Protein AF-0000000074096814 (afdb_homodimer)

Secondary structure (DSSP, 8-state):
----------SS---EEETTT-BEE-HHHHHHHHT--EEETTTEEE-B-TTT-PBPPSS-SEEE-B--------/----------SS---EEETTT-BEE-HHHHHHHHT--EEETTTEEE-B-TTT-PBPPSS-SEEE-B----TT--

Structure (mmCIF, N/CA/C/O backbone):
data_AF-0000000074096814-model_v1
#
loop_
_entity.id
_entity.type
_entity.pdbx_description
1 polymer 'Pellino RING domain-containing protein'
#
loop_
_atom_site.group_PDB
_atom_site.id
_atom_site.type_symbol
_atom_site.label_atom_id
_atom_site.label_alt_id
_atom_site.label_comp_id
_atom_site.label_asym_id
_atom_site.label_entity_id
_atom_site.label_seq_id
_atom_site.pdbx_PDB_ins_code
_atom_site.Cartn_x
_atom_site.Cartn_y
_atom_site.Cartn_z
_atom_site.occupancy
_atom_site.B_iso_or_equiv
_atom_site.auth_seq_id
_atom_site.auth_comp_id
_atom_site.auth_asym_id
_atom_site.auth_atom_id
_atom_site.pdbx_PDB_model_num
ATOM 1 N N . MET A 1 1 ? 1.301 -31.391 -22.109 1 21.77 1 MET A N 1
ATOM 2 C CA . MET A 1 1 ? 1.752 -30.016 -22.344 1 21.77 1 MET A CA 1
ATOM 3 C C . MET A 1 1 ? 1.519 -29.141 -21.125 1 21.77 1 MET A C 1
ATOM 5 O O . MET A 1 1 ? 0.396 -28.703 -20.875 1 21.77 1 MET A O 1
ATOM 9 N N . GLY A 1 2 ? 1.841 -29.5 -19.906 1 29.66 2 GLY A N 1
ATOM 10 C CA . GLY A 1 2 ? 1.543 -28.953 -18.594 1 29.66 2 GLY A CA 1
ATOM 11 C C . GLY A 1 2 ? 1.81 -27.453 -18.484 1 29.66 2 GLY A C 1
ATOM 12 O O . GLY A 1 2 ? 2.914 -27 -18.781 1 29.66 2 GLY A O 1
ATOM 13 N N . MET A 1 3 ? 1.012 -26.656 -19.125 1 31.75 3 MET A N 1
ATOM 14 C CA . MET A 1 3 ? 1.218 -25.219 -19.312 1 31.75 3 MET A CA 1
ATOM 15 C C . MET A 1 3 ? 1.83 -24.594 -18.062 1 31.75 3 MET A C 1
ATOM 17 O O . MET A 1 3 ? 1.26 -24.688 -16.969 1 31.75 3 MET A O 1
ATOM 21 N N . GLU A 1 4 ? 3.107 -24.781 -17.859 1 36.09 4 GLU A N 1
ATOM 22 C CA . GLU A 1 4 ? 3.879 -24.047 -16.859 1 36.09 4 GLU A CA 1
ATOM 23 C C . GLU A 1 4 ? 3.293 -22.672 -16.625 1 36.09 4 GLU A C 1
ATOM 25 O O . GLU A 1 4 ? 3.131 -21.875 -17.562 1 36.09 4 GLU A O 1
ATOM 30 N N . SER A 1 5 ? 2.043 -22.547 -16.109 1 37.03 5 SER A N 1
ATOM 31 C CA . SER A 1 5 ? 1.564 -21.266 -15.609 1 37.03 5 SER A CA 1
ATOM 32 C C . SER A 1 5 ? 2.723 -20.312 -15.32 1 37.03 5 SER A C 1
ATOM 34 O O . SER A 1 5 ? 3.346 -20.391 -14.258 1 37.03 5 SER A O 1
ATOM 36 N N . SER A 1 6 ? 3.709 -20.297 -16.062 1 43.75 6 SER A N 1
ATOM 37 C CA . SER A 1 6 ? 4.812 -19.344 -16.062 1 43.75 6 SER A CA 1
ATOM 38 C C . SER A 1 6 ? 4.41 -18.031 -15.383 1 43.75 6 SER A C 1
ATOM 40 O O . SER A 1 6 ? 3.391 -17.438 -15.734 1 43.75 6 SER A O 1
ATOM 42 N N . PHE A 1 7 ? 4.43 -17.844 -14.07 1 50.66 7 PHE A N 1
ATOM 43 C CA . PHE A 1 7 ? 4.207 -16.703 -13.188 1 50.66 7 PHE A CA 1
ATOM 44 C C . PHE A 1 7 ? 4.367 -15.383 -13.953 1 50.66 7 PHE A C 1
ATOM 46 O O . PHE A 1 7 ? 5.395 -15.156 -14.594 1 50.66 7 PHE A O 1
ATOM 53 N N . HIS A 1 8 ? 3.312 -15.117 -14.719 1 63.88 8 HIS A N 1
ATOM 54 C CA . HIS A 1 8 ? 3.234 -13.82 -15.383 1 63.88 8 HIS A CA 1
ATOM 55 C C . HIS A 1 8 ? 3.943 -12.742 -14.57 1 63.88 8 HIS A C 1
ATOM 57 O O . HIS A 1 8 ? 3.293 -11.891 -13.961 1 63.88 8 HIS A O 1
ATOM 63 N N . LEU A 1 9 ? 5.023 -13.188 -14.117 1 67.06 9 LEU A N 1
ATOM 64 C CA . LEU A 1 9 ? 5.973 -12.18 -13.656 1 67.06 9 LEU A CA 1
ATOM 65 C C . LEU A 1 9 ? 6.715 -11.547 -14.828 1 67.06 9 LEU A C 1
ATOM 67 O O . LEU A 1 9 ? 7.242 -12.258 -15.688 1 67.06 9 LEU A O 1
ATOM 71 N N . ASP A 1 10 ? 6.254 -10.352 -15.133 1 75.38 10 ASP A N 1
ATOM 72 C CA . ASP A 1 10 ? 6.949 -9.633 -16.188 1 75.38 10 ASP A CA 1
ATOM 73 C C . ASP A 1 10 ? 8 -8.68 -15.625 1 75.38 10 ASP A C 1
ATOM 75 O O . ASP A 1 10 ? 8.125 -8.547 -14.406 1 75.38 10 ASP A O 1
ATOM 79 N N . SER A 1 11 ? 8.766 -8.227 -16.609 1 76.31 11 SER A N 1
ATOM 80 C CA . SER A 1 11 ? 9.891 -7.391 -16.219 1 76.31 11 SER A CA 1
ATOM 81 C C . SER A 1 11 ? 9.5 -5.918 -16.188 1 76.31 11 SER A C 1
ATOM 83 O O . SER A 1 11 ? 10.352 -5.039 -16.328 1 76.31 11 SER A O 1
ATOM 85 N N . GLY A 1 12 ? 8.352 -5.629 -16.062 1 83.19 12 GLY A N 1
ATOM 86 C CA . GLY A 1 12 ? 7.953 -4.23 -15.977 1 83.19 12 GLY A CA 1
ATOM 87 C C . GLY A 1 12 ? 8.375 -3.57 -14.68 1 83.19 12 GLY A C 1
ATOM 88 O O . GLY A 1 12 ? 8.977 -4.215 -13.812 1 83.19 12 GLY A O 1
ATOM 89 N N . ASP A 1 13 ? 8.031 -2.264 -14.641 1 88.56 13 ASP A N 1
ATOM 90 C CA . ASP A 1 13 ? 8.359 -1.51 -13.438 1 88.56 13 ASP A CA 1
ATOM 91 C C . ASP A 1 13 ? 7.641 -2.088 -12.219 1 88.56 13 ASP A C 1
ATOM 93 O O . ASP A 1 13 ? 6.477 -2.492 -12.312 1 88.56 13 ASP A O 1
ATOM 97 N N . LEU A 1 14 ? 8.328 -2.115 -11.195 1 91.25 14 LEU A N 1
ATOM 98 C CA . LEU A 1 14 ? 7.789 -2.623 -9.938 1 91.25 14 LEU A CA 1
ATOM 99 C C . LEU A 1 14 ? 7.109 -1.51 -9.141 1 91.25 14 LEU A C 1
ATOM 101 O O . LEU A 1 14 ? 7.555 -1.162 -8.047 1 91.25 14 LEU A O 1
ATOM 105 N N . ASP A 1 15 ? 5.887 -1.129 -9.68 1 94.56 15 ASP A N 1
ATOM 106 C CA . ASP A 1 15 ? 5.23 0.052 -9.125 1 94.56 15 ASP A CA 1
ATOM 107 C C . ASP A 1 15 ? 3.914 -0.319 -8.453 1 94.56 15 ASP A C 1
ATOM 109 O O . ASP A 1 15 ? 3.117 0.558 -8.109 1 94.56 15 ASP A O 1
ATOM 113 N N . TYR A 1 16 ? 3.717 -1.554 -8.297 1 97.25 16 TYR A N 1
ATOM 114 C CA . TYR A 1 16 ? 2.473 -1.986 -7.672 1 97.25 16 TYR A CA 1
ATOM 115 C C . TYR A 1 16 ? 2.74 -3.031 -6.594 1 97.25 16 TYR A C 1
ATOM 117 O O . TYR A 1 16 ? 3.781 -3.691 -6.605 1 97.25 16 TYR A O 1
ATOM 125 N N . ALA A 1 17 ? 1.787 -3.086 -5.715 1 97.75 17 ALA A N 1
ATOM 126 C CA . ALA A 1 17 ? 1.86 -4.121 -4.684 1 97.75 17 ALA A CA 1
ATOM 127 C C . ALA A 1 17 ? 0.526 -4.848 -4.539 1 97.75 17 ALA A C 1
ATOM 129 O O . ALA A 1 17 ? -0.537 -4.227 -4.625 1 97.75 17 ALA A O 1
ATOM 130 N N . PHE A 1 18 ? 0.622 -6.141 -4.305 1 97.62 18 PHE A N 1
ATOM 131 C CA . PHE A 1 18 ? -0.57 -6.898 -3.949 1 97.62 18 PHE A CA 1
ATOM 132 C C . PHE A 1 18 ? -1.119 -6.441 -2.602 1 97.62 18 PHE A C 1
ATOM 134 O O . PHE A 1 18 ? -0.354 -6.141 -1.685 1 97.62 18 PHE A O 1
ATOM 141 N N . ASN A 1 19 ? -2.322 -6.387 -2.533 1 98.25 19 ASN A N 1
ATOM 142 C CA . ASN A 1 19 ? -3.031 -6.004 -1.317 1 98.25 19 ASN A CA 1
ATOM 143 C C . ASN A 1 19 ? -3.801 -7.18 -0.72 1 98.25 19 ASN A C 1
ATOM 145 O O . ASN A 1 19 ? -4.656 -7.766 -1.382 1 98.25 19 ASN A O 1
ATOM 149 N N . PRO A 1 20 ? -3.473 -7.625 0.481 1 97 20 PRO A N 1
ATOM 150 C CA . PRO A 1 20 ? -2.824 -6.832 1.527 1 97 20 PRO A CA 1
ATOM 151 C C . PRO A 1 20 ? -1.395 -7.285 1.812 1 97 20 PRO A C 1
ATOM 153 O O . PRO A 1 20 ? -0.791 -6.855 2.799 1 97 20 PRO A O 1
ATOM 156 N N . CYS A 1 21 ? -0.814 -8.078 1.056 1 97 21 CYS A N 1
ATOM 157 C CA . CYS A 1 21 ? 0.394 -8.734 1.541 1 97 21 CYS A CA 1
ATOM 158 C C . CYS A 1 21 ? 1.624 -7.871 1.288 1 97 21 CYS A C 1
ATOM 160 O O . CYS A 1 21 ? 2.648 -8.031 1.955 1 97 21 CYS A O 1
ATOM 162 N N . GLY A 1 22 ? 1.553 -6.992 0.252 1 97.69 22 GLY A N 1
ATOM 163 C CA . GLY A 1 22 ? 2.639 -6.039 0.095 1 97.69 22 GLY A CA 1
ATOM 164 C C . GLY A 1 22 ? 3.682 -6.48 -0.914 1 97.69 22 GLY A C 1
ATOM 165 O O . GLY A 1 22 ? 4.605 -5.73 -1.229 1 97.69 22 GLY A O 1
ATOM 166 N N . HIS A 1 23 ? 3.523 -7.742 -1.505 1 96.81 23 HIS A N 1
ATOM 167 C CA . HIS A 1 23 ? 4.48 -8.117 -2.539 1 96.81 23 HIS A CA 1
ATOM 168 C C . HIS A 1 23 ? 4.402 -7.176 -3.734 1 96.81 23 HIS A C 1
ATOM 170 O O . HIS A 1 23 ? 3.32 -6.945 -4.277 1 96.81 23 HIS A O 1
ATOM 176 N N . VAL A 1 24 ? 5.59 -6.746 -4.191 1 96.88 24 VAL A N 1
ATOM 177 C CA . VAL A 1 24 ? 5.672 -5.738 -5.246 1 96.88 24 VAL A CA 1
ATOM 178 C C . VAL A 1 24 ? 5.816 -6.426 -6.602 1 96.88 24 VAL A C 1
ATOM 180 O O . VAL A 1 24 ? 6.516 -7.434 -6.727 1 96.88 24 VAL A O 1
ATOM 183 N N . ALA A 1 25 ? 5.113 -5.883 -7.559 1 95 25 ALA A N 1
ATOM 184 C CA . ALA A 1 25 ? 5.141 -6.445 -8.906 1 95 25 ALA A CA 1
ATOM 185 C C . ALA A 1 25 ? 4.785 -5.391 -9.945 1 95 25 ALA A C 1
ATOM 187 O O . ALA A 1 25 ? 4.504 -4.238 -9.602 1 95 25 ALA A O 1
ATOM 188 N N . SER A 1 26 ? 4.926 -5.801 -11.188 1 94.19 26 SER A N 1
ATOM 189 C CA . SER A 1 26 ? 4.535 -4.922 -12.281 1 94.19 26 SER A CA 1
ATOM 190 C C . SER A 1 26 ? 3.018 -4.82 -12.398 1 94.19 26 SER A C 1
ATOM 192 O O . SER A 1 26 ? 2.293 -5.66 -11.859 1 94.19 26 SER A O 1
ATOM 194 N N . LEU A 1 27 ? 2.568 -3.785 -13.055 1 96.38 27 LEU A N 1
ATOM 195 C CA . LEU A 1 27 ? 1.138 -3.631 -13.297 1 96.38 27 LEU A CA 1
ATOM 196 C C . LEU A 1 27 ? 0.565 -4.875 -13.969 1 96.38 27 LEU A C 1
ATOM 198 O O . LEU A 1 27 ? -0.496 -5.363 -13.578 1 96.38 27 LEU A O 1
ATOM 202 N N . ASN A 1 28 ? 1.248 -5.379 -14.938 1 94.44 28 ASN A N 1
ATOM 203 C CA . ASN A 1 28 ? 0.763 -6.547 -15.664 1 94.44 28 ASN A CA 1
ATOM 204 C C . ASN A 1 28 ? 0.609 -7.758 -14.75 1 94.44 28 ASN A C 1
ATOM 206 O O . ASN A 1 28 ? -0.396 -8.469 -14.812 1 94.44 28 ASN A O 1
ATOM 210 N N . THR A 1 29 ? 1.528 -7.992 -13.945 1 94.19 29 THR A N 1
ATOM 211 C CA . THR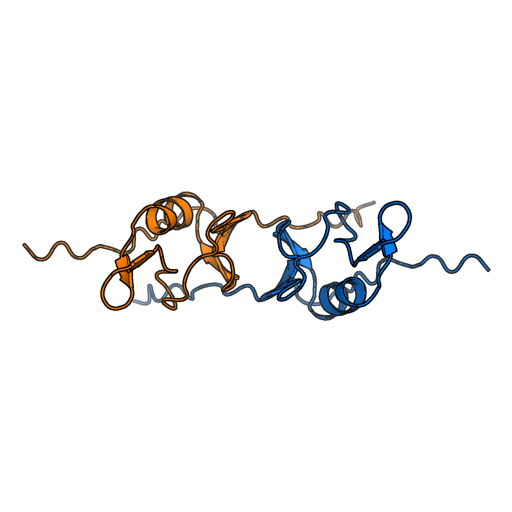 A 1 29 ? 1.536 -9.133 -13.031 1 94.19 29 THR A CA 1
ATOM 212 C C . THR A 1 29 ? 0.395 -9.031 -12.023 1 94.19 29 THR A C 1
ATOM 214 O O . THR A 1 29 ? -0.364 -9.984 -11.844 1 94.19 29 THR A O 1
ATOM 217 N N . VAL A 1 30 ? 0.224 -7.883 -11.43 1 96.56 30 VAL A N 1
ATOM 218 C CA . VAL A 1 30 ? -0.814 -7.777 -10.414 1 96.56 30 VAL A CA 1
ATOM 219 C C . VAL A 1 30 ? -2.191 -7.891 -11.062 1 96.56 30 VAL A C 1
ATOM 221 O O . VAL A 1 30 ? -3.113 -8.469 -10.477 1 96.56 30 VAL A O 1
ATOM 224 N N . ARG A 1 31 ? -2.33 -7.289 -12.172 1 96.44 31 ARG A N 1
ATOM 225 C CA . ARG A 1 31 ? -3.607 -7.367 -12.875 1 96.44 31 ARG A CA 1
ATOM 226 C C . ARG A 1 31 ? -3.939 -8.812 -13.25 1 96.44 31 ARG A C 1
ATOM 228 O O . ARG A 1 31 ? -5.078 -9.25 -13.086 1 96.44 31 ARG A O 1
ATOM 235 N N . PHE A 1 32 ? -3.031 -9.477 -13.75 1 94.88 32 PHE A N 1
ATOM 236 C CA . PHE A 1 32 ? -3.23 -10.852 -14.172 1 94.88 32 PHE A CA 1
ATOM 237 C C . PHE A 1 32 ? -3.678 -11.719 -13 1 94.88 32 PHE A C 1
ATOM 239 O O . PHE A 1 32 ? -4.738 -12.352 -13.055 1 94.88 32 PHE A O 1
ATOM 246 N N . TRP A 1 33 ? -2.969 -11.742 -12 1 94.94 33 TRP A N 1
ATOM 247 C CA . TRP A 1 33 ? -3.197 -12.633 -10.867 1 94.94 33 TRP A CA 1
ATOM 248 C C . TRP A 1 33 ? -4.449 -12.227 -10.094 1 94.94 33 TRP A C 1
ATOM 250 O O . TRP A 1 33 ? -5.066 -13.047 -9.422 1 94.94 33 TRP A O 1
ATOM 260 N N . SER A 1 34 ? -4.789 -10.945 -10.141 1 96.19 34 SER A N 1
ATOM 261 C CA . SER A 1 34 ? -5.988 -10.492 -9.438 1 96.19 34 SER A CA 1
ATOM 262 C C . SER A 1 34 ? 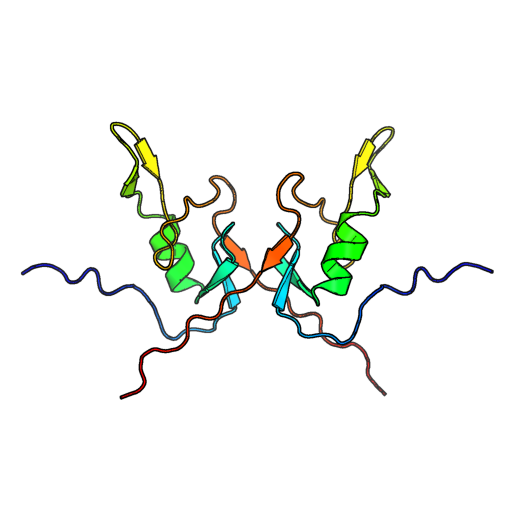-7.254 -10.961 -10.148 1 96.19 34 SER A C 1
ATOM 264 O O . SER A 1 34 ? -8.344 -10.898 -9.586 1 96.19 34 SER A O 1
ATOM 266 N N . ARG A 1 35 ? -7.148 -11.43 -11.312 1 94.19 35 ARG A N 1
ATOM 267 C CA . ARG A 1 35 ? -8.312 -11.789 -12.109 1 94.19 35 ARG A CA 1
ATOM 268 C C . ARG A 1 35 ? -8.477 -13.305 -12.203 1 94.19 35 ARG A C 1
ATOM 270 O O . ARG A 1 35 ? -9.453 -13.797 -12.766 1 94.19 35 ARG A O 1
ATOM 277 N N . ILE A 1 36 ? -7.535 -14.031 -11.68 1 90.19 36 ILE A N 1
ATOM 278 C CA . ILE A 1 36 ? -7.57 -15.492 -11.75 1 90.19 36 ILE A CA 1
ATOM 279 C C . ILE A 1 36 ? -8.008 -16.062 -10.406 1 90.19 36 ILE A C 1
ATOM 281 O O . ILE A 1 36 ? -7.234 -16.078 -9.453 1 90.19 36 ILE A O 1
ATOM 285 N N . PRO A 1 37 ? -9.273 -16.453 -10.359 1 86.88 37 PRO A N 1
ATOM 286 C CA . PRO A 1 37 ? -9.711 -17.078 -9.109 1 86.88 37 PRO A CA 1
ATOM 287 C C . PRO A 1 37 ? -9.188 -18.5 -8.945 1 86.88 37 PRO A C 1
ATOM 289 O O . PRO A 1 37 ? -9.172 -19.281 -9.906 1 86.88 37 PRO A O 1
ATOM 292 N N . LEU A 1 38 ? -8.594 -18.781 -7.879 1 85.62 38 LEU A N 1
ATOM 293 C CA . LEU A 1 38 ? -8.133 -20.109 -7.516 1 85.62 38 LEU A CA 1
ATOM 294 C C . LEU A 1 38 ? -9 -20.703 -6.414 1 85.62 38 LEU A C 1
ATOM 296 O O . LEU A 1 38 ? -9.609 -19.969 -5.633 1 85.62 38 LEU A O 1
ATOM 300 N N . PRO A 1 39 ? -9.203 -22.031 -6.504 1 83.81 39 PRO A N 1
ATOM 301 C CA . PRO A 1 39 ? -10.016 -22.641 -5.457 1 83.81 39 PRO A CA 1
ATOM 302 C C . PRO A 1 39 ? -9.484 -22.375 -4.055 1 83.81 39 PRO A C 1
ATOM 304 O O . PRO A 1 39 ? -8.273 -22.453 -3.822 1 83.81 39 PRO A O 1
ATOM 307 N N . HIS A 1 40 ? -10.375 -21.734 -3.391 1 79.06 40 HIS A N 1
ATOM 308 C CA . HIS A 1 40 ? -10.086 -21.531 -1.976 1 79.06 40 HIS A CA 1
ATOM 309 C C . HIS A 1 40 ? -11.055 -22.328 -1.099 1 79.06 40 HIS A C 1
ATOM 311 O O . HIS A 1 40 ? -12.266 -22.094 -1.142 1 79.06 40 HIS A O 1
ATOM 317 N N . GLY A 1 41 ? -10.484 -23.25 -0.371 1 76.25 41 GLY A N 1
ATOM 318 C CA . GLY A 1 41 ? -11.367 -24.125 0.392 1 76.25 41 GLY A CA 1
ATOM 319 C C . GLY A 1 41 ? -12.242 -25 -0.483 1 76.25 41 GLY A C 1
ATOM 320 O O . GLY A 1 41 ? -11.797 -25.5 -1.514 1 76.25 41 GLY A O 1
ATOM 321 N N . THR A 1 42 ? -13.461 -25.328 -0.068 1 79.62 42 THR A N 1
ATOM 322 C CA . THR A 1 42 ? -14.297 -26.312 -0.737 1 79.62 42 THR A CA 1
ATOM 323 C C . THR A 1 42 ? -15.242 -25.641 -1.729 1 79.62 42 THR A C 1
ATOM 325 O O . THR A 1 42 ? -15.547 -26.203 -2.781 1 79.62 42 THR A O 1
ATOM 328 N N . ASN A 1 43 ? -15.562 -24.469 -1.543 1 83.31 43 ASN A N 1
ATOM 329 C CA . ASN A 1 43 ? -16.609 -23.953 -2.41 1 83.31 43 ASN A CA 1
ATOM 330 C C . ASN A 1 43 ? -16.359 -22.5 -2.781 1 83.31 43 ASN A C 1
ATOM 332 O O . ASN A 1 43 ? -17.297 -21.75 -3.096 1 83.31 43 ASN A O 1
ATOM 336 N N . SER A 1 44 ? -15.086 -22.078 -2.521 1 83.44 44 SER A N 1
ATOM 337 C CA . SER A 1 44 ? -14.875 -20.672 -2.855 1 83.44 44 SER A CA 1
ATOM 338 C C . SER A 1 44 ? -13.688 -20.5 -3.797 1 83.44 44 SER A C 1
ATOM 340 O O . SER A 1 44 ? -12.75 -21.312 -3.777 1 83.44 44 SER A O 1
ATOM 342 N N . PHE A 1 45 ? -13.875 -19.516 -4.734 1 89.38 45 PHE A N 1
ATOM 343 C CA . PHE A 1 45 ? -12.828 -19.141 -5.68 1 89.38 45 PHE A CA 1
ATOM 344 C C . PHE A 1 45 ? -12.422 -17.688 -5.496 1 89.38 45 PHE A C 1
ATOM 346 O O . PHE A 1 45 ? -13.25 -16.781 -5.625 1 89.38 45 PHE A O 1
ATOM 353 N N . HIS A 1 46 ? -11.141 -17.516 -5.105 1 92.44 46 HIS A N 1
ATOM 354 C CA . HIS A 1 46 ? -10.648 -16.156 -4.887 1 92.44 46 HIS A CA 1
ATOM 355 C C . HIS A 1 46 ? -9.25 -15.977 -5.461 1 92.44 46 HIS A C 1
ATOM 357 O O . HIS A 1 46 ? -8.461 -16.922 -5.496 1 92.44 46 HIS A O 1
ATOM 363 N N . PRO A 1 47 ? -8.953 -14.82 -5.867 1 95.88 47 PRO A N 1
ATOM 364 C CA . PRO A 1 47 ? -7.566 -14.562 -6.266 1 95.88 47 PRO A CA 1
ATOM 365 C C . PRO A 1 47 ? -6.613 -14.492 -5.074 1 95.88 47 PRO A C 1
ATOM 367 O O . PRO A 1 47 ? -7.02 -14.109 -3.975 1 95.88 47 PRO A O 1
ATOM 370 N N . VAL A 1 48 ? -5.363 -14.922 -5.363 1 95.44 48 VAL A N 1
ATOM 371 C CA . VAL A 1 48 ? -4.34 -14.922 -4.324 1 95.44 48 VAL A CA 1
ATOM 372 C C . VAL A 1 48 ? -3.064 -14.273 -4.855 1 95.44 48 VAL A C 1
ATOM 374 O O . VAL A 1 48 ? -2.842 -14.227 -6.066 1 95.44 48 VAL A O 1
ATOM 377 N N . CYS A 1 49 ? -2.279 -13.727 -3.967 1 95.56 49 CYS A N 1
ATOM 378 C CA . CYS A 1 49 ? -0.931 -13.32 -4.348 1 95.56 49 CYS A CA 1
ATOM 379 C C . CYS A 1 49 ? -0.104 -14.523 -4.785 1 95.56 49 CYS A C 1
ATOM 381 O O . CYS A 1 49 ? -0.027 -15.523 -4.07 1 95.56 49 CYS A O 1
ATOM 383 N N . PRO A 1 50 ? 0.575 -14.531 -5.91 1 92.5 50 PRO A N 1
ATOM 384 C CA . PRO A 1 50 ? 1.349 -15.68 -6.387 1 92.5 50 PRO A CA 1
ATOM 385 C C . PRO A 1 50 ? 2.643 -15.883 -5.602 1 92.5 50 PRO A C 1
ATOM 387 O O . PRO A 1 50 ? 3.291 -16.922 -5.734 1 92.5 50 PRO A O 1
ATOM 390 N N . PHE A 1 51 ? 2.943 -14.938 -4.734 1 92.44 51 PHE A N 1
ATOM 391 C CA . PHE A 1 51 ? 4.242 -15.023 -4.074 1 92.44 51 PHE A CA 1
ATOM 392 C C . PHE A 1 51 ? 4.094 -15.555 -2.654 1 92.44 51 PHE A C 1
ATOM 394 O O . PHE A 1 51 ? 5.043 -16.109 -2.09 1 92.44 51 PHE A O 1
ATOM 401 N N . CYS A 1 52 ? 2.844 -15.422 -2.08 1 93.62 52 CYS A N 1
ATOM 402 C CA . CYS A 1 52 ? 2.691 -15.875 -0.701 1 93.62 52 CYS A CA 1
ATOM 403 C C . CYS A 1 52 ? 1.359 -16.594 -0.505 1 93.62 52 CYS A C 1
ATOM 405 O O . CYS A 1 52 ? 1.075 -17.094 0.582 1 93.62 52 CYS A O 1
ATOM 407 N N . THR A 1 53 ? 0.434 -16.547 -1.444 1 92.69 53 THR A N 1
ATOM 408 C CA . THR A 1 53 ? -0.846 -17.234 -1.481 1 92.69 53 THR A CA 1
ATOM 409 C C . THR A 1 53 ? -1.85 -16.578 -0.54 1 92.69 53 THR A C 1
ATOM 411 O O . THR A 1 53 ? -2.871 -17.172 -0.196 1 92.69 53 THR A O 1
ATOM 414 N N . THR A 1 54 ? -1.521 -15.398 -0.068 1 94.31 54 THR A N 1
ATOM 415 C CA . THR A 1 54 ? -2.508 -14.641 0.692 1 94.31 54 THR A CA 1
ATOM 416 C C . THR A 1 54 ? -3.701 -14.273 -0.185 1 94.31 54 THR A C 1
ATOM 418 O O . THR A 1 54 ? -3.531 -13.875 -1.34 1 94.31 54 THR A O 1
ATOM 421 N N . LEU A 1 55 ? -4.898 -14.383 0.386 1 95.25 55 LEU A N 1
ATOM 422 C CA . LEU A 1 55 ? -6.094 -13.922 -0.313 1 95.25 55 LEU A CA 1
ATOM 423 C C . LEU A 1 55 ? -6.023 -12.422 -0.574 1 95.25 55 LEU A C 1
ATOM 425 O O . LEU A 1 55 ? -5.723 -11.641 0.333 1 95.25 55 LEU A O 1
ATOM 429 N N . LEU A 1 56 ? -6.348 -12.086 -1.772 1 96.75 56 LEU A N 1
ATOM 430 C CA . LEU A 1 56 ? -6.309 -10.664 -2.109 1 96.75 56 LEU A CA 1
ATOM 431 C C . LEU A 1 56 ? -7.59 -9.969 -1.662 1 96.75 56 LEU A C 1
ATOM 433 O O . LEU A 1 56 ? -8.656 -10.586 -1.613 1 96.75 56 LEU A O 1
ATOM 437 N N . ALA A 1 57 ? -7.391 -8.703 -1.343 1 95.56 57 ALA A N 1
ATOM 438 C CA . ALA A 1 57 ? -8.57 -7.902 -1.015 1 95.56 57 ALA A CA 1
ATOM 439 C C . ALA A 1 57 ? -9.555 -7.879 -2.176 1 95.56 57 ALA A C 1
ATOM 441 O O . ALA A 1 57 ? -9.164 -7.711 -3.332 1 95.56 57 ALA A O 1
ATOM 442 N N . THR A 1 58 ? -10.797 -7.953 -1.877 1 92.62 58 THR A N 1
ATOM 443 C CA . THR A 1 58 ? -11.836 -8.102 -2.885 1 92.62 58 THR A CA 1
ATOM 444 C C . THR A 1 58 ? -12.016 -6.809 -3.674 1 92.62 58 THR A C 1
ATOM 446 O O . THR A 1 58 ? -12.062 -6.828 -4.906 1 92.62 58 THR A O 1
ATOM 449 N N . GLU A 1 59 ? -12.07 -5.656 -3.094 1 93.94 59 GLU A N 1
ATOM 450 C CA . GLU A 1 59 ? -12.367 -4.398 -3.771 1 93.94 59 GLU A CA 1
ATOM 451 C C . GLU A 1 59 ? -11.109 -3.791 -4.383 1 93.94 59 GLU A C 1
ATOM 453 O O . GLU A 1 59 ? -11.172 -3.148 -5.434 1 93.94 59 GLU A O 1
ATOM 458 N N . LYS A 1 60 ? -9.93 -3.967 -3.705 1 97.31 60 LYS A N 1
ATOM 459 C CA . LYS A 1 60 ? -8.664 -3.387 -4.145 1 97.31 60 LYS A CA 1
ATOM 460 C C . LYS A 1 60 ? -7.516 -4.379 -3.986 1 97.31 60 LYS A C 1
ATOM 462 O O . LYS A 1 60 ? -6.742 -4.297 -3.029 1 97.31 60 LYS A O 1
ATOM 467 N N . PRO A 1 61 ? -7.438 -5.273 -4.941 1 97.81 61 PRO A N 1
ATOM 468 C CA . PRO A 1 61 ? -6.508 -6.395 -4.789 1 97.81 61 PRO A CA 1
ATOM 469 C C . PRO A 1 61 ? -5.051 -5.977 -4.961 1 97.81 61 PRO A C 1
ATOM 471 O O . PRO A 1 61 ? -4.145 -6.766 -4.68 1 97.81 61 PRO A O 1
ATOM 474 N N . TYR A 1 62 ? -4.855 -4.77 -5.438 1 98.06 62 TYR A N 1
ATOM 475 C CA . TYR A 1 62 ? -3.514 -4.211 -5.547 1 98.06 62 TYR A CA 1
ATOM 476 C C . TYR A 1 62 ? -3.549 -2.688 -5.477 1 98.06 62 TYR A C 1
ATOM 478 O O . TYR A 1 62 ? -4.605 -2.076 -5.652 1 98.06 62 TYR A O 1
ATOM 486 N N . VAL A 1 63 ? -2.379 -2.105 -5.16 1 98.12 63 VAL A N 1
ATOM 487 C CA . VAL A 1 63 ? -2.283 -0.653 -5.039 1 98.12 63 VAL A CA 1
ATOM 488 C C . VAL A 1 63 ? -1.075 -0.148 -5.824 1 98.12 63 VAL A C 1
ATOM 490 O O . VAL A 1 63 ? -0.073 -0.854 -5.957 1 98.12 63 VAL A O 1
ATOM 493 N N . ARG A 1 64 ? -1.254 1.026 -6.32 1 98.06 64 ARG A N 1
ATOM 494 C CA . ARG A 1 64 ? -0.101 1.704 -6.902 1 98.06 64 ARG A CA 1
ATOM 495 C C . ARG A 1 64 ? 0.768 2.338 -5.824 1 98.06 64 ARG A C 1
ATOM 497 O O . ARG A 1 64 ? 0.254 2.961 -4.895 1 98.06 64 ARG A O 1
ATOM 504 N N . LEU A 1 65 ? 2.057 2.135 -6.012 1 96.94 65 LEU A N 1
ATOM 505 C CA . LEU A 1 65 ? 2.988 2.748 -5.07 1 96.94 65 LEU A CA 1
ATOM 506 C C . LEU A 1 65 ? 3.334 4.172 -5.496 1 96.94 65 LEU A C 1
ATOM 508 O O . LEU A 1 65 ? 3.637 4.418 -6.664 1 96.94 65 LEU A O 1
ATOM 512 N N . ILE A 1 66 ? 3.23 5.074 -4.551 1 95.75 66 ILE A N 1
ATOM 513 C CA . ILE A 1 66 ? 3.508 6.48 -4.824 1 95.75 66 ILE A CA 1
ATOM 514 C C . ILE A 1 66 ? 4.676 6.953 -3.961 1 95.75 66 ILE A C 1
ATOM 516 O O . ILE A 1 66 ? 4.559 7.027 -2.736 1 95.75 66 ILE A O 1
ATOM 520 N N . PHE A 1 67 ? 5.793 7.191 -4.648 1 90 67 PHE A N 1
ATOM 521 C CA . PHE A 1 67 ? 6.988 7.66 -3.955 1 90 67 PHE A CA 1
ATOM 522 C C . PHE A 1 67 ? 7.023 9.188 -3.912 1 90 67 PHE A C 1
ATOM 524 O O . PHE A 1 67 ? 6.805 9.844 -4.93 1 90 67 PHE A O 1
ATOM 531 N N . GLN A 1 68 ? 6.812 9.695 -2.77 1 73.31 68 GLN A N 1
ATOM 532 C CA . GLN A 1 68 ? 6.781 11.148 -2.623 1 73.31 68 GLN A CA 1
ATOM 533 C C . GLN A 1 68 ? 8.109 11.773 -3.033 1 73.31 68 GLN A C 1
ATOM 535 O O . GLN A 1 68 ? 9.172 11.211 -2.758 1 73.31 68 GLN A O 1
ATOM 540 N N . ASP A 1 69 ? 8.07 12.523 -4.098 1 61.41 69 ASP A N 1
ATOM 541 C CA . ASP A 1 69 ? 9.25 13.281 -4.488 1 61.41 69 ASP A CA 1
ATOM 542 C C . ASP A 1 69 ? 9.742 14.164 -3.342 1 61.41 69 ASP A C 1
ATOM 544 O O . ASP A 1 69 ? 8.953 14.586 -2.494 1 61.41 69 ASP A O 1
ATOM 548 N N . HIS A 1 70 ? 10.898 13.836 -2.764 1 49.66 70 HIS A N 1
ATOM 549 C CA . HIS A 1 70 ? 11.523 14.789 -1.854 1 49.66 70 HIS A CA 1
ATOM 550 C C . HIS A 1 70 ? 11.328 16.219 -2.348 1 49.66 70 HIS A C 1
ATOM 552 O O . HIS A 1 70 ? 11.703 16.547 -3.475 1 49.66 70 HIS A O 1
ATOM 558 N N . LEU A 1 71 ? 10.312 16.781 -2.293 1 41.69 71 LEU A N 1
ATOM 559 C CA . LEU A 1 71 ? 10.453 18.219 -2.469 1 41.69 71 LEU A CA 1
ATOM 560 C C . LEU A 1 71 ? 11.531 18.781 -1.545 1 41.69 71 LEU A C 1
ATOM 562 O O . LEU A 1 71 ? 11.305 19.766 -0.852 1 41.69 71 LEU A O 1
ATOM 566 N N . PHE A 1 72 ? 12.469 18.047 -0.968 1 38.97 72 PHE A N 1
ATOM 567 C CA . PHE A 1 72 ? 13.516 18.906 -0.414 1 38.97 72 PHE A CA 1
ATOM 568 C C . PHE A 1 72 ? 14.211 19.688 -1.515 1 38.97 72 PHE A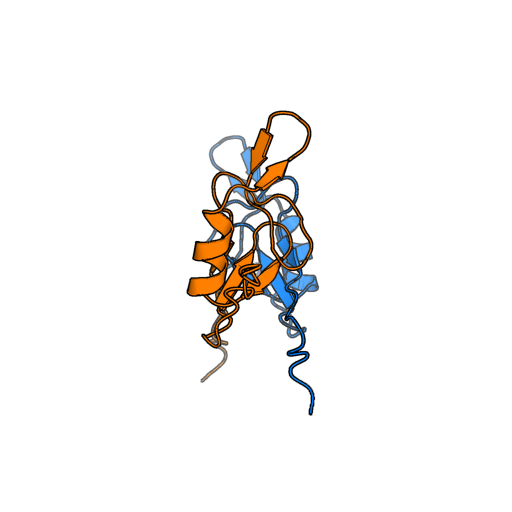 C 1
ATOM 570 O O . PHE A 1 72 ? 15.117 19.188 -2.176 1 38.97 72 PHE A O 1
ATOM 577 N N . ASP A 1 73 ? 13.766 20.188 -2.514 1 30.11 73 ASP A N 1
ATOM 578 C CA . ASP A 1 73 ? 14.703 20.984 -3.299 1 30.11 73 ASP A CA 1
ATOM 579 C C . ASP A 1 73 ? 15.57 21.859 -2.396 1 30.11 73 ASP A C 1
ATOM 581 O O . ASP A 1 73 ? 15.195 22.141 -1.257 1 30.11 73 ASP A O 1
ATOM 585 N N . ASN A 1 74 ? 16.641 22.812 -3.123 1 26.81 74 ASN A N 1
ATOM 586 C CA . ASN A 1 74 ? 17.594 23.891 -2.848 1 26.81 74 ASN A CA 1
ATOM 587 C C . ASN A 1 74 ? 17.016 24.906 -1.882 1 26.81 74 ASN A C 1
ATOM 589 O O . ASN A 1 74 ? 15.875 25.359 -2.057 1 26.81 74 ASN A O 1
ATOM 593 N N . MET B 1 1 ? 2.639 29.203 19.344 1 21.28 1 MET B N 1
ATOM 594 C CA . MET B 1 1 ? 3.621 28.156 19.109 1 21.28 1 MET B CA 1
ATOM 595 C C . MET B 1 1 ? 3.059 27.094 18.172 1 21.28 1 MET B C 1
ATOM 597 O O . MET B 1 1 ? 2.268 26.25 18.594 1 21.28 1 MET B O 1
ATOM 601 N N . GLY B 1 2 ? 2.449 27.359 17.062 1 29.5 2 GLY B N 1
ATOM 602 C CA . GLY B 1 2 ? 1.677 26.562 16.109 1 29.5 2 GLY B CA 1
ATOM 603 C C . GLY B 1 2 ? 2.367 25.281 15.719 1 29.5 2 GLY B C 1
ATOM 604 O O . GLY B 1 2 ? 3.492 25.297 15.211 1 29.5 2 GLY B O 1
ATOM 605 N N . MET B 1 3 ? 2.49 24.375 16.609 1 31.98 3 MET B N 1
ATOM 606 C CA . MET B 1 3 ? 3.283 23.156 16.453 1 31.98 3 MET B CA 1
ATOM 607 C C . MET B 1 3 ? 3.168 22.609 15.031 1 31.98 3 MET B C 1
ATOM 609 O O . MET B 1 3 ? 2.068 22.312 14.57 1 31.98 3 MET B O 1
ATOM 613 N N . GLU B 1 4 ? 3.84 23.25 14.125 1 35.78 4 GLU B N 1
ATOM 614 C CA . GLU B 1 4 ? 4.039 22.719 12.781 1 35.78 4 GLU B CA 1
ATOM 615 C C . GLU B 1 4 ? 4.078 21.188 12.797 1 35.78 4 GLU B C 1
ATOM 617 O O . GLU B 1 4 ? 4.875 20.594 13.523 1 35.78 4 GLU B O 1
ATOM 622 N N . SER B 1 5 ? 2.967 20.531 13.172 1 37.25 5 SER B N 1
ATOM 623 C CA . SER B 1 5 ? 2.877 19.094 12.961 1 37.25 5 SER B CA 1
ATOM 624 C C . SER B 1 5 ? 3.883 18.625 11.914 1 37.25 5 SER B C 1
ATOM 626 O O . SER B 1 5 ? 3.652 18.781 10.711 1 37.25 5 SER B O 1
ATOM 628 N N . SER B 1 6 ? 5.016 19.109 11.93 1 43.62 6 SER B N 1
ATOM 629 C CA . SER B 1 6 ? 6.164 18.641 11.156 1 43.62 6 SER B CA 1
ATOM 630 C C . SER B 1 6 ? 5.98 17.188 10.719 1 43.62 6 SER B C 1
ATOM 632 O O . SER B 1 6 ? 5.695 16.312 11.539 1 43.62 6 SER B O 1
ATOM 634 N N . PHE B 1 7 ? 5.262 16.859 9.633 1 50.56 7 PHE B N 1
ATOM 635 C CA . PHE B 1 7 ? 5.039 15.594 8.945 1 50.56 7 PHE B CA 1
ATOM 636 C C . PHE B 1 7 ? 6.129 14.586 9.289 1 50.56 7 PHE B C 1
ATOM 638 O O . PHE B 1 7 ? 7.32 14.875 9.133 1 50.56 7 PHE B O 1
ATOM 645 N N . HIS B 1 8 ? 5.992 14.086 10.484 1 63.81 8 HIS B N 1
ATOM 646 C CA . HIS B 1 8 ? 6.871 12.992 10.883 1 63.81 8 HIS B CA 1
ATOM 647 C C . HIS B 1 8 ? 7.27 12.141 9.68 1 63.81 8 HIS B C 1
ATOM 649 O O . HIS B 1 8 ? 6.762 11.031 9.508 1 63.81 8 HIS B O 1
ATOM 655 N N . LEU B 1 9 ? 7.535 12.891 8.703 1 67.06 9 LEU B N 1
ATOM 656 C CA . LEU B 1 9 ? 8.273 12.258 7.613 1 67.06 9 LEU B CA 1
ATOM 657 C C . LEU B 1 9 ? 9.75 12.141 7.953 1 67.06 9 LEU B C 1
ATOM 659 O O . LEU B 1 9 ? 10.375 13.109 8.383 1 67.06 9 LEU B O 1
ATOM 663 N N . ASP B 1 10 ? 10.117 10.914 8.297 1 75.56 10 ASP B N 1
ATOM 664 C CA . ASP B 1 10 ? 11.531 10.688 8.578 1 75.56 10 ASP B CA 1
ATOM 665 C C . ASP B 1 10 ? 12.25 10.141 7.344 1 75.56 10 ASP B C 1
ATOM 667 O O . ASP B 1 10 ? 11.625 9.906 6.309 1 75.56 10 ASP B O 1
ATOM 671 N N . SER B 1 11 ? 13.562 10.148 7.555 1 76.38 11 SER B N 1
ATOM 672 C CA . SER B 1 11 ? 14.414 9.758 6.434 1 76.38 11 SER B CA 1
ATOM 673 C C . SER B 1 11 ? 14.688 8.258 6.441 1 76.38 11 SER B C 1
ATOM 675 O O . SER B 1 11 ? 15.695 7.801 5.902 1 76.38 11 SER B O 1
ATOM 677 N N . GLY B 1 12 ? 13.938 7.555 7.039 1 83.25 12 GLY B N 1
ATOM 678 C CA . GLY B 1 12 ? 14.148 6.117 7.027 1 83.25 12 GLY B CA 1
ATOM 679 C C . GLY B 1 12 ? 13.875 5.484 5.676 1 83.25 12 GLY B C 1
ATOM 680 O O . GLY B 1 12 ? 13.5 6.176 4.723 1 83.25 12 GLY B O 1
ATOM 681 N N . ASP B 1 13 ? 14.125 4.133 5.656 1 88.62 13 ASP B N 1
ATOM 682 C CA . ASP B 1 1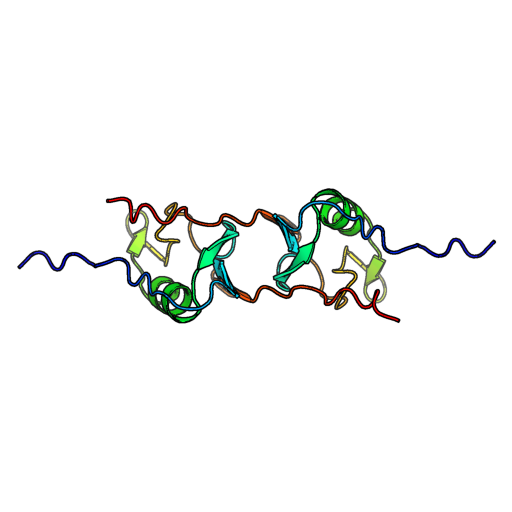3 ? 13.883 3.389 4.426 1 88.62 13 ASP B CA 1
ATOM 683 C C . ASP B 1 13 ? 12.406 3.467 4.02 1 88.62 13 ASP B C 1
ATOM 685 O O . ASP B 1 13 ? 11.523 3.406 4.871 1 88.62 13 ASP B O 1
ATOM 689 N N . LEU B 1 14 ? 12.227 3.629 2.809 1 91.31 14 LEU B N 1
ATOM 690 C CA . LEU B 1 14 ? 10.883 3.703 2.248 1 91.31 14 LEU B CA 1
ATOM 691 C C . LEU B 1 14 ? 10.359 2.312 1.909 1 91.31 14 LEU B C 1
ATOM 693 O O . LEU B 1 14 ? 10.117 2.002 0.739 1 91.31 14 LEU B O 1
ATOM 697 N N . ASP B 1 15 ? 10 1.537 3.018 1 94.75 15 ASP B N 1
ATOM 698 C CA . ASP B 1 15 ? 9.664 0.126 2.848 1 94.75 15 ASP B CA 1
ATOM 699 C C . ASP B 1 15 ? 8.203 -0.135 3.195 1 94.75 15 ASP B C 1
ATOM 701 O O . ASP B 1 15 ? 7.781 -1.288 3.303 1 94.75 15 ASP B O 1
ATOM 705 N N . TYR B 1 16 ? 7.5 0.934 3.377 1 97.25 16 TYR B N 1
ATOM 706 C CA . TYR B 1 16 ? 6.094 0.759 3.734 1 97.25 16 TYR B CA 1
ATOM 707 C C . TYR B 1 16 ? 5.199 1.66 2.891 1 97.25 16 TYR B C 1
ATOM 709 O O . TYR B 1 16 ? 5.66 2.664 2.342 1 97.25 16 TYR B O 1
ATOM 717 N N . ALA B 1 17 ? 3.98 1.195 2.816 1 97.75 17 ALA B N 1
ATOM 718 C CA . ALA B 1 17 ? 2.988 2.018 2.129 1 97.75 17 ALA B CA 1
ATOM 719 C C . ALA B 1 17 ? 1.715 2.15 2.959 1 97.75 17 ALA B C 1
ATOM 721 O O . ALA B 1 17 ? 1.282 1.189 3.6 1 97.75 17 ALA B O 1
ATOM 722 N N . PHE B 1 18 ? 1.134 3.33 2.908 1 97.62 18 PHE B N 1
ATOM 723 C CA . PHE B 1 18 ? -0.189 3.516 3.492 1 97.62 18 PHE B CA 1
ATOM 724 C C . PHE B 1 18 ? -1.232 2.695 2.74 1 97.62 18 PHE B C 1
ATOM 726 O O . PHE B 1 18 ? -1.173 2.582 1.514 1 97.62 18 PHE B O 1
ATOM 733 N N . ASN B 1 19 ? -2.086 2.164 3.422 1 98.25 19 ASN B N 1
ATOM 734 C CA . ASN B 1 19 ? -3.186 1.37 2.885 1 98.25 19 ASN B CA 1
ATOM 735 C C . ASN B 1 19 ? -4.527 2.068 3.08 1 98.25 19 ASN B C 1
ATOM 737 O O . ASN B 1 19 ? -4.914 2.373 4.211 1 98.25 19 ASN B O 1
ATOM 741 N N . PRO B 1 20 ? -5.223 2.439 2 1 96.94 20 PRO B N 1
ATOM 742 C CA . PRO B 1 20 ? -5.133 1.813 0.68 1 96.94 20 PRO B CA 1
ATOM 743 C C . PRO B 1 20 ? -4.516 2.736 -0.37 1 96.94 20 PRO B C 1
ATOM 745 O O . PRO B 1 20 ? -4.562 2.436 -1.565 1 96.94 20 PRO B O 1
ATOM 748 N N . CYS B 1 21 ? -3.938 3.795 -0.016 1 97 21 CYS B N 1
ATOM 749 C CA . CYS B 1 21 ? -3.672 4.789 -1.051 1 97 21 CYS B CA 1
ATOM 750 C C . CYS B 1 21 ? -2.346 4.508 -1.749 1 97 21 CYS B C 1
ATOM 752 O O . CYS B 1 21 ? -2.127 4.953 -2.877 1 97 21 CYS B O 1
ATOM 754 N N . GLY B 1 22 ? -1.412 3.822 -1.052 1 97.69 22 GLY B N 1
ATOM 755 C CA . GLY B 1 22 ? -0.211 3.387 -1.746 1 97.69 22 GLY B CA 1
ATOM 756 C C . GLY B 1 22 ? 0.96 4.336 -1.563 1 97.69 22 GLY B C 1
ATOM 757 O O . GLY B 1 22 ? 2.074 4.047 -2.006 1 97.69 22 GLY B O 1
ATOM 758 N N . HIS B 1 23 ? 0.747 5.508 -0.834 1 96.75 23 HIS B N 1
ATOM 759 C CA . HIS B 1 23 ? 1.898 6.367 -0.584 1 96.75 23 HIS B CA 1
ATOM 760 C C . HIS B 1 23 ? 2.953 5.645 0.248 1 96.75 23 HIS B C 1
ATOM 762 O O . HIS B 1 23 ? 2.645 5.09 1.304 1 96.75 23 HIS B O 1
ATOM 768 N N . VAL B 1 24 ? 4.203 5.781 -0.185 1 96.81 24 VAL B N 1
ATOM 769 C CA . VAL B 1 24 ? 5.305 5.051 0.43 1 96.81 24 VAL B CA 1
ATOM 770 C C . VAL B 1 24 ? 5.984 5.926 1.481 1 96.81 24 VAL B C 1
ATOM 772 O O . VAL B 1 24 ? 6.145 7.129 1.283 1 96.81 24 VAL B O 1
ATOM 775 N N . ALA B 1 25 ? 6.328 5.289 2.547 1 95.06 25 ALA B N 1
ATOM 776 C CA . ALA B 1 25 ? 6.973 6.004 3.646 1 95.06 25 ALA B CA 1
ATOM 777 C C . ALA B 1 25 ? 7.781 5.055 4.52 1 95.06 25 ALA B C 1
ATOM 779 O O . ALA B 1 25 ? 7.82 3.848 4.27 1 95.06 25 ALA B O 1
ATOM 780 N N . SER B 1 26 ? 8.492 5.656 5.445 1 94.12 26 SER B N 1
ATOM 781 C CA . SER B 1 26 ? 9.25 4.859 6.406 1 94.12 26 SER B CA 1
ATOM 782 C C . SER B 1 26 ? 8.328 4.203 7.43 1 94.12 26 SER B C 1
ATOM 784 O O . SER B 1 26 ? 7.176 4.617 7.594 1 94.12 26 SER B O 1
ATOM 786 N N . LEU B 1 27 ? 8.836 3.195 8.062 1 96.44 27 LEU B N 1
ATOM 787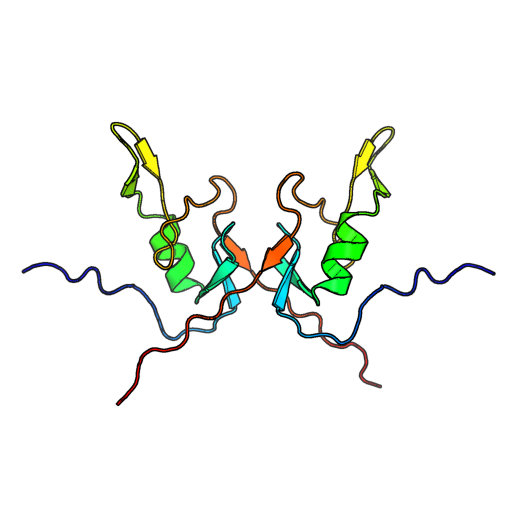 C CA . LEU B 1 27 ? 8.078 2.541 9.125 1 96.44 27 LEU B CA 1
ATOM 788 C C . LEU B 1 27 ? 7.633 3.551 10.18 1 96.44 27 LEU B C 1
ATOM 790 O O . LEU B 1 27 ? 6.477 3.535 10.609 1 96.44 27 LEU B O 1
ATOM 794 N N . ASN B 1 28 ? 8.523 4.402 10.562 1 94.5 28 ASN B N 1
ATOM 795 C CA . ASN B 1 28 ? 8.203 5.387 11.586 1 94.5 28 ASN B CA 1
ATOM 796 C C . ASN B 1 28 ? 7.059 6.297 11.156 1 94.5 28 ASN B C 1
ATOM 798 O O . ASN B 1 28 ? 6.141 6.566 11.93 1 94.5 28 ASN B O 1
ATOM 802 N N . THR B 1 29 ? 7.078 6.766 10.008 1 94.12 29 THR B N 1
ATOM 803 C CA . THR B 1 29 ? 6.074 7.676 9.469 1 94.12 29 THR B CA 1
ATOM 804 C C . THR B 1 29 ? 4.707 7 9.398 1 94.12 29 THR B C 1
ATOM 806 O O . THR B 1 29 ? 3.711 7.555 9.867 1 94.12 29 THR B O 1
ATOM 809 N N . VAL B 1 30 ? 4.652 5.797 8.875 1 96.5 30 VAL B N 1
ATOM 810 C CA . VAL B 1 30 ? 3.352 5.152 8.727 1 96.5 30 VAL B CA 1
ATOM 811 C C . VAL B 1 30 ? 2.777 4.824 10.102 1 96.5 30 VAL B C 1
ATOM 813 O O . VAL B 1 30 ? 1.564 4.914 10.312 1 96.5 30 VAL B O 1
ATOM 816 N N . ARG B 1 31 ? 3.611 4.395 10.969 1 96.38 31 ARG B N 1
ATOM 817 C CA . ARG B 1 31 ? 3.148 4.082 12.312 1 96.38 31 ARG B CA 1
ATOM 818 C C . ARG B 1 31 ? 2.604 5.324 13.008 1 96.38 31 ARG B C 1
ATOM 820 O O . ARG B 1 31 ? 1.562 5.27 13.664 1 96.38 31 ARG B O 1
ATOM 827 N N . PHE B 1 32 ? 3.283 6.34 12.914 1 94.75 32 PHE B N 1
ATOM 828 C CA . PHE B 1 32 ? 2.881 7.586 13.555 1 94.75 32 PHE B CA 1
ATOM 829 C C . PHE B 1 32 ? 1.512 8.031 13.055 1 94.75 32 PHE B C 1
ATOM 831 O O . PHE B 1 32 ? 0.585 8.211 13.844 1 94.75 32 PHE B O 1
ATOM 838 N N . TRP B 1 33 ? 1.354 8.188 11.859 1 94.81 33 TRP B N 1
ATOM 839 C CA . TRP B 1 33 ? 0.15 8.75 11.258 1 94.81 33 TRP B CA 1
ATOM 840 C C . TRP B 1 33 ? -1.026 7.789 11.398 1 94.81 33 TRP B C 1
ATOM 842 O O . TRP B 1 33 ? -2.186 8.211 11.383 1 94.81 33 TRP B O 1
ATOM 852 N N . SER B 1 34 ? -0.737 6.492 11.445 1 96.12 34 SER B N 1
ATOM 853 C CA . SER B 1 34 ? -1.816 5.52 11.594 1 96.12 34 SER B CA 1
ATOM 854 C C . SER B 1 34 ? -2.412 5.566 13 1 96.12 34 SER B C 1
ATOM 856 O O . SER B 1 34 ? -3.484 5.016 13.242 1 96.12 34 SER B O 1
ATOM 858 N N . ARG B 1 35 ? -1.789 6.211 13.898 1 94.12 35 ARG B N 1
ATOM 859 C CA . ARG B 1 35 ? -2.221 6.207 15.297 1 94.12 35 ARG B CA 1
ATOM 860 C C . ARG B 1 35 ? -2.852 7.543 15.68 1 94.12 35 ARG B C 1
ATOM 862 O O . ARG B 1 35 ? -3.355 7.703 16.797 1 94.12 35 ARG B O 1
ATOM 869 N N . ILE B 1 36 ? -2.822 8.484 14.789 1 90 36 ILE B N 1
ATOM 870 C CA . ILE B 1 36 ? -3.355 9.812 15.078 1 90 36 ILE B CA 1
ATOM 871 C C . ILE B 1 36 ? -4.719 9.977 14.406 1 90 36 ILE B C 1
ATOM 873 O O . ILE B 1 36 ? -4.809 10.141 13.188 1 90 36 ILE B O 1
ATOM 877 N N . PRO B 1 37 ? -5.758 9.844 15.242 1 86.62 37 PRO B N 1
ATOM 878 C CA . PRO B 1 37 ? -7.078 10.07 14.656 1 86.62 37 PRO B CA 1
ATOM 879 C C . PRO B 1 37 ? -7.359 11.547 14.391 1 86.62 37 PRO B C 1
ATOM 881 O O . PRO B 1 37 ? -7.047 12.398 15.227 1 86.62 37 PRO B O 1
ATOM 884 N N . LEU B 1 38 ? -7.73 11.852 13.203 1 85.31 38 LEU B N 1
ATOM 885 C CA . LEU B 1 38 ? -8.148 13.195 12.812 1 85.3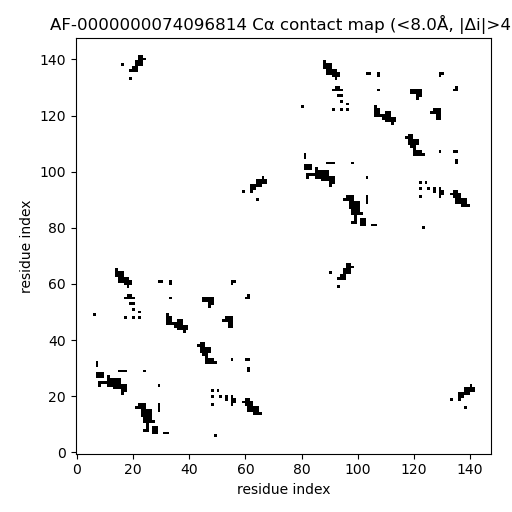1 38 LEU B CA 1
ATOM 886 C C . LEU B 1 38 ? -9.656 13.25 12.602 1 85.31 38 LEU B C 1
ATOM 888 O O . LEU B 1 38 ? -10.281 12.242 12.273 1 85.31 38 LEU B O 1
ATOM 892 N N . PRO B 1 39 ? -10.227 14.406 13.016 1 83.38 39 PRO B N 1
ATOM 893 C CA . PRO B 1 39 ? -11.672 14.516 12.797 1 83.38 39 PRO B CA 1
ATOM 894 C C . PRO B 1 39 ? -12.07 14.258 11.344 1 83.38 39 PRO B C 1
ATOM 89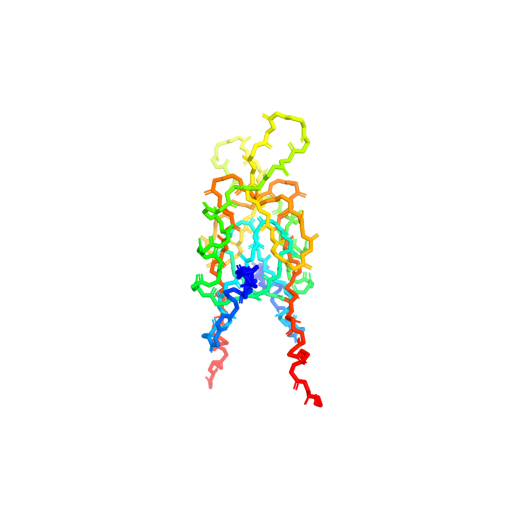6 O O . PRO B 1 39 ? -11.406 14.742 10.43 1 83.38 39 PRO B O 1
ATOM 899 N N . HIS B 1 40 ? -12.875 13.266 11.297 1 78.69 40 HIS B N 1
ATOM 900 C CA . HIS B 1 40 ? -13.484 12.984 10 1 78.69 40 HIS B CA 1
ATOM 901 C C . HIS B 1 40 ? -14.992 13.203 10.047 1 78.69 40 HIS B C 1
ATOM 903 O O . HIS B 1 40 ? -15.695 12.547 10.82 1 78.69 40 HIS B O 1
ATOM 909 N N . GLY B 1 41 ? -15.414 14.156 9.258 1 75.5 41 GLY B N 1
ATOM 910 C CA . GLY B 1 41 ? -16.828 14.492 9.344 1 75.5 41 GLY B CA 1
ATOM 911 C C . GLY B 1 41 ? -17.203 15.117 10.672 1 75.5 41 GLY B C 1
ATOM 912 O O . GLY B 1 41 ? -16.469 15.93 11.227 1 75.5 41 GLY B O 1
ATOM 913 N N . THR B 1 42 ? -18.406 14.859 11.148 1 79.25 42 THR B N 1
ATOM 914 C CA . THR B 1 42 ? -18.922 15.547 12.32 1 79.25 42 THR B CA 1
ATOM 915 C C . THR B 1 42 ? -18.688 14.727 13.586 1 79.25 42 THR B C 1
ATOM 917 O O . THR B 1 42 ? -18.438 15.289 14.656 1 79.25 42 THR B O 1
ATOM 920 N N . ASN B 1 43 ? -18.594 13.531 13.492 1 82.88 43 ASN B N 1
ATOM 921 C CA . ASN B 1 43 ? -18.547 12.789 14.75 1 82.88 43 ASN B CA 1
ATOM 922 C C . ASN B 1 43 ? -17.594 11.602 14.672 1 82.88 43 ASN B C 1
ATOM 924 O O . ASN B 1 43 ? -17.75 10.625 15.406 1 82.88 43 ASN B O 1
ATOM 928 N N . SER B 1 44 ? -16.75 11.656 13.625 1 83 44 SER B N 1
ATOM 929 C CA . SER B 1 44 ? -15.875 10.492 13.555 1 83 44 SER B CA 1
ATOM 930 C C . SER B 1 44 ? -14.406 10.922 13.516 1 83 44 SER B C 1
ATOM 932 O O . SER B 1 44 ? -14.086 12.008 13.039 1 83 44 SER B O 1
ATOM 934 N N . PHE B 1 45 ? -13.57 10.062 14.195 1 89.19 45 PHE B N 1
ATOM 935 C CA . PHE B 1 45 ? -12.133 10.258 14.227 1 89.19 45 PHE B CA 1
ATOM 936 C C . PHE B 1 45 ? -11.406 9.055 13.617 1 89.19 45 PHE B C 1
ATOM 938 O O . PHE B 1 45 ? -11.555 7.934 14.102 1 89.19 45 PHE B O 1
ATOM 945 N N . HIS B 1 46 ? -10.703 9.328 12.492 1 92.31 46 HIS B N 1
ATOM 946 C CA . HIS B 1 46 ? -9.992 8.242 11.82 1 92.31 46 HIS B CA 1
ATOM 947 C C . HIS B 1 46 ? -8.609 8.695 11.359 1 92.31 46 HIS B C 1
ATOM 949 O O . HIS B 1 46 ? -8.422 9.867 11.023 1 92.31 46 HIS B O 1
ATOM 955 N N . PRO B 1 47 ? -7.711 7.836 11.344 1 95.75 47 PRO B N 1
ATOM 956 C CA . PRO B 1 47 ? -6.422 8.188 10.742 1 95.75 47 PRO B CA 1
ATOM 957 C C . PRO B 1 47 ? -6.492 8.32 9.227 1 95.75 47 PRO B C 1
ATOM 959 O O . PRO B 1 47 ? -7.312 7.66 8.578 1 95.75 47 PRO B O 1
ATOM 962 N N . VAL B 1 48 ? -5.633 9.219 8.711 1 95.38 48 VAL B N 1
ATOM 963 C CA . VAL B 1 48 ? -5.59 9.461 7.27 1 95.38 48 VAL B CA 1
ATOM 964 C C . VAL B 1 48 ? -4.141 9.43 6.785 1 95.38 48 VAL B C 1
ATOM 966 O O . VAL B 1 48 ? -3.213 9.648 7.566 1 95.38 48 VAL B O 1
ATOM 969 N N . CYS B 1 49 ? -3.943 9.109 5.562 1 95.5 49 CYS B N 1
ATOM 970 C CA . CYS B 1 49 ? -2.635 9.32 4.953 1 95.5 49 CYS B CA 1
ATOM 971 C C . CYS B 1 49 ? -2.264 10.797 4.949 1 95.5 49 CYS B C 1
ATOM 973 O O . CYS B 1 49 ? -3.043 11.633 4.492 1 95.5 49 CYS B O 1
ATOM 975 N N . PRO B 1 50 ? -1.106 11.211 5.352 1 92.38 50 PRO B N 1
ATOM 976 C CA . PRO B 1 50 ? -0.724 12.625 5.395 1 92.38 50 PRO B CA 1
ATOM 977 C C . PRO B 1 50 ? -0.415 13.195 4.016 1 92.38 50 PRO B C 1
ATOM 979 O O . PRO B 1 50 ? -0.292 14.414 3.859 1 92.38 50 PRO B O 1
ATOM 982 N N . PHE B 1 51 ? -0.386 12.32 3.043 1 92.31 51 PHE B N 1
ATOM 983 C CA . PHE B 1 51 ? 0.051 12.805 1.738 1 92.31 51 PHE B CA 1
ATOM 984 C C . PHE B 1 51 ? -1.143 13.031 0.817 1 92.31 51 PHE B C 1
ATOM 986 O O . PHE B 1 51 ? -1.061 13.805 -0.135 1 92.31 51 PHE B O 1
ATOM 993 N N . CYS B 1 52 ? -2.301 12.359 1.135 1 93.62 52 CYS B N 1
ATOM 994 C CA . CYS B 1 52 ? -3.439 12.516 0.237 1 93.62 52 CYS B CA 1
ATOM 995 C C . CYS B 1 52 ? -4.742 12.625 1.021 1 93.62 52 CYS B C 1
ATOM 997 O O . CYS B 1 52 ? -5.805 12.828 0.438 1 93.62 52 CYS B O 1
ATOM 999 N N . THR B 1 53 ? -4.758 12.359 2.303 1 92.56 53 THR B N 1
ATOM 1000 C CA . THR B 1 53 ? -5.875 12.516 3.23 1 92.56 53 THR B CA 1
ATOM 1001 C C . THR B 1 53 ? -6.891 11.391 3.047 1 92.56 53 THR B C 1
ATOM 1003 O O . THR B 1 53 ? -8.023 11.492 3.516 1 92.56 53 THR B O 1
ATOM 1006 N N . THR B 1 54 ? -6.52 10.383 2.322 1 94.19 54 THR B N 1
ATOM 1007 C CA . THR B 1 54 ? -7.371 9.203 2.248 1 94.19 54 THR B CA 1
ATOM 1008 C C . THR B 1 54 ? -7.488 8.531 3.613 1 94.19 54 THR B C 1
ATOM 1010 O O . THR B 1 54 ? -6.5 8.406 4.336 1 94.19 54 THR B O 1
ATOM 1013 N N . LEU B 1 55 ? -8.719 8.094 3.934 1 95.19 55 LEU B N 1
ATOM 1014 C CA . LEU B 1 55 ? -8.914 7.309 5.148 1 95.19 55 LEU B CA 1
ATOM 1015 C C . LEU B 1 55 ? -8.125 6.004 5.086 1 95.19 55 LEU B C 1
ATOM 1017 O O . LEU B 1 55 ? -8.195 5.277 4.09 1 95.19 55 LEU B O 1
ATOM 1021 N N . LEU B 1 56 ? -7.461 5.746 6.184 1 96.69 56 LEU B N 1
ATOM 1022 C CA . LEU B 1 56 ? -6.684 4.512 6.215 1 96.69 56 LEU B CA 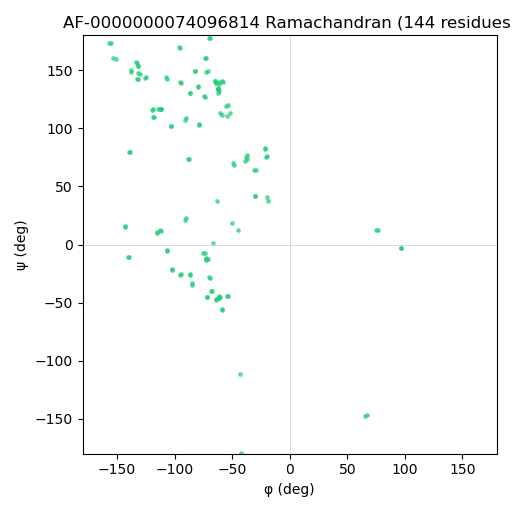1
ATOM 1023 C C . LEU B 1 56 ? -7.566 3.322 6.57 1 96.69 56 LEU B C 1
ATOM 1025 O O . LEU B 1 56 ? -8.555 3.471 7.289 1 96.69 56 LEU B O 1
ATOM 1029 N N . ALA B 1 57 ? -7.152 2.193 6.004 1 95.5 57 ALA B N 1
ATOM 1030 C CA . ALA B 1 57 ? -7.855 0.968 6.371 1 95.5 57 ALA B CA 1
ATOM 1031 C C . ALA B 1 57 ? -7.793 0.731 7.875 1 95.5 57 ALA B C 1
ATOM 1033 O O . ALA B 1 57 ? -6.734 0.889 8.492 1 95.5 57 ALA B O 1
ATOM 1034 N N . THR B 1 58 ? -8.828 0.3 8.445 1 92.62 58 THR B N 1
ATOM 1035 C CA . THR B 1 58 ? -8.961 0.179 9.891 1 92.62 58 THR B CA 1
ATOM 1036 C C . THR B 1 58 ? -8.102 -0.961 10.422 1 92.62 58 THR B C 1
ATOM 1038 O O . THR B 1 58 ? -7.367 -0.789 11.406 1 92.62 58 THR B O 1
ATOM 1041 N N . GLU B 1 59 ? -8.07 -2.143 9.828 1 93.88 59 GLU B N 1
ATOM 1042 C CA . GLU B 1 59 ? -7.371 -3.309 10.352 1 93.88 59 GLU B CA 1
ATOM 1043 C C . GLU B 1 59 ? -5.898 -3.295 9.953 1 93.88 59 GLU B C 1
ATOM 1045 O O . GLU B 1 59 ? -5.039 -3.756 10.711 1 93.88 59 GLU B O 1
ATOM 1050 N N . LYS B 1 60 ? -5.578 -2.752 8.742 1 97.31 60 LYS B N 1
ATOM 1051 C CA . LYS B 1 60 ? -4.219 -2.732 8.203 1 97.31 60 LYS B CA 1
ATOM 1052 C C . LYS B 1 60 ? -3.92 -1.408 7.512 1 97.31 60 LYS B C 1
ATOM 1054 O O . LYS B 1 60 ? -3.953 -1.326 6.281 1 97.31 60 LYS B O 1
ATOM 1059 N N . PRO B 1 61 ? -3.623 -0.459 8.297 1 97.75 61 PRO B N 1
ATOM 1060 C CA . PRO B 1 61 ? -3.514 0.899 7.758 1 97.75 61 PRO B CA 1
ATOM 1061 C C . PRO B 1 61 ? -2.258 1.1 6.914 1 97.75 61 PRO B C 1
ATOM 1063 O O . PRO B 1 61 ? -2.119 2.125 6.242 1 97.75 61 PRO B O 1
ATOM 1066 N N . TYR B 1 62 ? -1.34 0.147 7.008 1 98.06 62 TYR B N 1
ATOM 1067 C CA . TYR B 1 62 ? -0.145 0.168 6.172 1 98.06 62 TYR B CA 1
ATOM 1068 C C . TYR B 1 62 ? 0.367 -1.244 5.914 1 98.06 62 TYR B C 1
ATOM 1070 O O . TYR B 1 62 ? -0.009 -2.184 6.617 1 98.06 62 TYR B O 1
ATOM 1078 N N . VAL B 1 63 ? 1.169 -1.386 4.844 1 98.19 63 VAL B N 1
ATOM 1079 C CA . VAL B 1 63 ? 1.719 -2.689 4.484 1 98.19 63 VAL B CA 1
ATOM 1080 C C . VAL B 1 63 ? 3.225 -2.572 4.27 1 98.19 63 VAL B C 1
ATOM 1082 O O . VAL B 1 63 ? 3.721 -1.522 3.854 1 98.19 63 VAL B O 1
ATOM 1085 N N . ARG B 1 64 ? 3.875 -3.615 4.602 1 98.06 64 ARG B N 1
ATOM 1086 C CA . ARG B 1 64 ? 5.285 -3.707 4.238 1 98.06 64 ARG B CA 1
ATOM 1087 C C . ARG B 1 64 ? 5.449 -4.109 2.775 1 98.06 64 ARG B C 1
ATOM 1089 O O . ARG B 1 64 ? 4.758 -5.012 2.293 1 98.06 64 ARG B O 1
ATOM 1096 N N . LEU B 1 65 ? 6.355 -3.42 2.145 1 96.94 65 LEU B N 1
ATOM 1097 C CA . LEU B 1 65 ? 6.637 -3.756 0.753 1 96.94 65 LEU B CA 1
ATOM 1098 C C . LEU B 1 65 ? 7.68 -4.863 0.664 1 96.94 65 LEU B C 1
ATOM 1100 O O . LEU B 1 65 ? 8.711 -4.809 1.34 1 96.94 65 LEU B O 1
ATOM 1104 N N . ILE B 1 66 ? 7.379 -5.867 -0.114 1 95.75 66 ILE B N 1
ATOM 1105 C CA . ILE B 1 66 ? 8.273 -7.004 -0.281 1 95.75 66 ILE B CA 1
ATOM 1106 C C . ILE B 1 66 ? 8.711 -7.109 -1.739 1 95.75 66 ILE B C 1
ATOM 1108 O O . ILE B 1 66 ? 7.895 -7.387 -2.621 1 95.75 66 ILE B O 1
ATOM 1112 N N . PHE B 1 67 ? 9.984 -6.805 -1.943 1 89.88 67 PHE B N 1
ATOM 1113 C CA . PHE B 1 67 ? 10.547 -6.871 -3.287 1 89.88 67 PHE B CA 1
ATOM 1114 C C . PHE B 1 67 ? 11.133 -8.25 -3.561 1 89.88 67 PHE B C 1
ATOM 1116 O O . PHE B 1 67 ? 11.867 -8.797 -2.738 1 89.88 67 PHE B O 1
ATOM 1123 N N . GLN B 1 68 ? 10.461 -8.961 -4.363 1 73.12 68 GLN B N 1
ATOM 1124 C CA . GLN B 1 68 ? 10.914 -10.312 -4.66 1 73.12 68 GLN B CA 1
ATOM 1125 C C . GLN B 1 68 ? 12.32 -10.312 -5.254 1 73.12 68 GLN B C 1
ATOM 1127 O O . GLN B 1 68 ? 12.664 -9.43 -6.047 1 73.12 68 GLN B O 1
ATOM 1132 N N . ASP B 1 69 ? 13.25 -10.828 -4.484 1 61.28 69 ASP B N 1
ATOM 1133 C CA . ASP B 1 69 ? 14.594 -11.016 -5.016 1 61.28 69 ASP B CA 1
ATOM 1134 C C . ASP B 1 69 ? 14.555 -11.781 -6.34 1 61.28 69 ASP B C 1
ATOM 1136 O O . ASP B 1 69 ? 13.648 -12.586 -6.574 1 61.28 69 ASP B O 1
ATOM 1140 N N . HIS B 1 70 ? 14.914 -11.109 -7.414 1 49.5 70 HIS B N 1
ATOM 1141 C CA . HIS B 1 70 ? 15.148 -11.875 -8.633 1 49.5 70 HIS B CA 1
ATOM 1142 C C . HIS B 1 70 ? 15.844 -13.195 -8.328 1 49.5 70 HIS B C 1
ATOM 1144 O O . HIS B 1 70 ? 16.906 -13.219 -7.707 1 49.5 70 HIS B O 1
ATOM 1150 N N . LEU B 1 71 ? 15.273 -14.078 -7.805 1 42.28 71 LEU B N 1
ATOM 1151 C CA . LEU B 1 71 ? 16 -15.336 -7.934 1 42.28 71 LEU B CA 1
ATOM 1152 C C . LEU B 1 71 ? 16.5 -15.531 -9.359 1 42.28 71 LEU B C 1
ATOM 1154 O O . LEU B 1 71 ? 16.797 -16.656 -9.773 1 42.28 71 LEU B O 1
ATOM 1158 N N . PHE B 1 72 ? 16.5 -14.57 -10.242 1 38.34 72 PHE B N 1
ATOM 1159 C CA . PHE B 1 72 ? 17.203 -14.992 -11.445 1 38.34 72 PHE B CA 1
ATOM 1160 C C . PHE B 1 72 ? 18.688 -15.195 -11.156 1 38.34 72 PHE B C 1
ATOM 1162 O O . PHE B 1 72 ? 19.516 -15.242 -12.078 1 38.34 72 PHE B O 1
ATOM 1169 N N . ASP B 1 73 ? 19.281 -15.062 -10.07 1 31.09 73 ASP B N 1
ATOM 1170 C CA . ASP B 1 73 ? 20.734 -15.148 -10.188 1 31.09 73 ASP B CA 1
ATOM 1171 C C . ASP B 1 73 ? 21.141 -16.297 -11.109 1 31.09 73 ASP B C 1
ATOM 1173 O O . ASP B 1 73 ? 21.906 -16.094 -12.055 1 31.09 73 ASP B O 1
ATOM 1177 N N . ASN B 1 74 ? 21.781 -17.406 -10.531 1 27.17 74 ASN B N 1
ATOM 1178 C CA . ASN B 1 74 ? 22.766 -18.25 -11.203 1 27.17 74 ASN B CA 1
ATOM 1179 C C . ASN B 1 74 ? 22.141 -19.062 -12.336 1 27.17 74 ASN B C 1
ATOM 1181 O O . ASN B 1 74 ? 21.031 -19.594 -12.18 1 27.17 74 ASN B O 1
#

pLDDT: mean 81.93, std 21.82, range [21.28, 98.25]

Foldseek 3Di:
DPPPPVQPQDPDDQFKAFPPPGHTGHPRNQVVQQPFWDDDPDPDTFGADPVPRHGADDPDRMDTHDDDDPVPDD/DPPPVVQPQDPDDQFKAFPPPGHTGHPRNQVVQQPFWDDDPDPDTFGADPVPRHGADDPDRMDTHDDDDPVPDD

Nearest PDB structures (foldseek):
  4s3o-assembly2_B  TM=7.013E-01  e=1.212E+00  Homo sapiens
  7wsj-assembly1_B  TM=4.430E-01  e=9.546E+00  Arabidopsis thaliana
  4s3o-assembly2_B  TM=7.011E-01  e=1.185E+00  Homo sapiens
  7wsj-assembly1_B  TM=4.429E-01  e=9.414E+00  Arabidopsis thaliana

Organism: Heligmosomoides polygyrus (NCBI:txid6339)

InterPro domains:
  IPR006800 Pellino family [PTHR12098] (1-70)
  IPR048335 Pellino, RING domain [PF20723] (1-71)

Sequence (148 aa):
MGMESSFHLDSGDLDYAFNPCGHVASLNTVRFWSRIPLPHGTNSFHPVCPFCTTLLATEKPYVRLIFQDHLFDNMGMESSFHLDSGDLDYAFNPCGHVASLNTVRFWSRIPLPHGTNSFHPVCPFCTTLLATEKPYVRLIFQDHLFDN

Solvent-accessible surface area (backbone atoms only — not comparable to full-atom values): 8764 Å² total; per-residue (Å²): 131,78,72,70,76,63,70,63,68,62,88,55,64,71,47,21,24,37,20,70,73,14,44,44,31,16,64,68,26,51,56,53,39,61,68,45,61,38,83,41,83,92,85,38,68,43,24,38,40,93,86,77,63,46,67,37,38,84,92,53,39,51,33,52,56,39,74,70,72,74,74,71,72,137,130,78,72,68,75,63,69,62,67,60,90,55,66,71,47,22,25,38,20,70,73,14,45,43,30,15,63,69,28,53,54,52,39,61,69,43,63,36,82,39,84,91,84,38,69,44,25,37,40,92,86,79,60,47,69,38,38,86,91,52,38,52,31,53,55,38,74,70,72,72,78,68,69,133

Radius of gyration: 17.81 Å; Cα contacts (8 Å, |Δi|>4): 272; chains: 2; bounding box: 42×58×42 Å